Protein AF-A0A3S0JPP7-F1 (afdb_monomer)

Mean predicted aligned error: 9.0 Å

Solvent-accessible surface area (backbone atoms only — not comparable to full-atom values): 9335 Å² total; per-residue (Å²): 134,82,76,64,76,69,75,55,58,67,63,79,73,63,70,76,82,72,70,88,60,85,77,72,44,50,62,38,33,31,36,31,40,84,89,69,50,74,40,71,13,75,40,77,82,28,77,32,72,50,75,57,97,88,41,62,33,36,36,27,20,10,50,48,95,66,57,49,74,48,64,91,76,70,52,45,85,24,59,34,50,72,76,55,56,66,76,56,42,36,69,35,41,68,44,82,41,26,62,97,81,66,73,52,71,82,42,74,40,34,52,69,75,50,53,71,70,57,51,52,52,49,47,50,51,45,61,75,67,64,60,80,50,74,59,50,53,50,50,44,53,53,51,52,46,51,57,49,51,54,55,53,51,67,73,74,107

Sequence (157 aa):
MT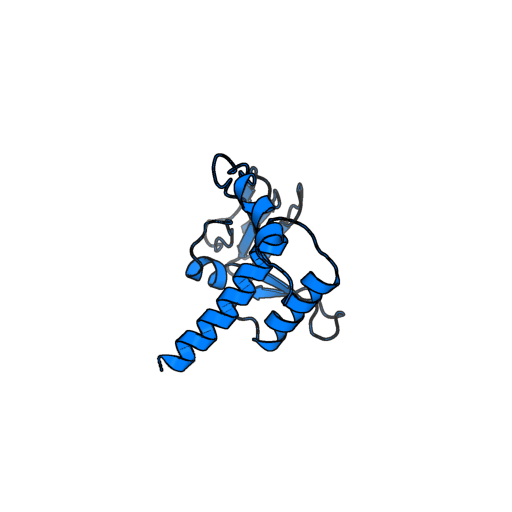DLTNTLRWLGDYKPTLPTEPTNFVVQNAVCCPNGQYLVSSYGWDYQTAVVDGVLYSVDGGLNTHTSRNGDGKEEDLTVMSDDPFEDVRNKLLWGSYGKSGKDTLKYIRLKDMEEEHIANVIQYLNDHCIEGPATKWRIEMMQEELRYRKLKLIGE

Secondary structure (DSSP, 8-state):
---TTTTTGGGSS------SS----EEEEEEE-TTS-EEEE-STT--EEEEETTEEEEEE-TTSS--EEESSS-SEE--EETTS-HHHHHHH-EEEE--TTS-S--EEEEGGGS-HHHHHHHHHHHHHTT--SHHHHHHHHHHHHHHHHHHHHHHH-

Foldseek 3Di:
DDDCPVVCPVVVPDDPPPPPDPPKWWLWFWKQDPVRDIFTEADAQRWTWDQDPNWIWIWHGHGDPDIDIDTPPRIGGLTDILPDDLVSQQARPWDWDCPPVSPRDTDIDRLLRDDLVRLVVLLVVCVVVVVDDPSSVSVNVSSVVSVVVVVVVVVVD

Nearest PDB structures (foldseek):
  7nlj-assembly1_B  TM=3.957E-01  e=3.694E+00  Pyricularia oryzae Y34
  7nmm-assembly2_J  TM=4.448E-01  e=9.227E+00  Pyricularia oryzae B157
  2cku-assembly1_A  TM=2.334E-01  e=1.479E+00  Homo sapiens
  3o4j-assembly2_D  TM=2.261E-01  e=5.207E+00  Aeropyrum pernix
  3o4h-assembly1_B  TM=2.373E-01  e=8.714E+00  Aeropyrum pernix

pLDDT: mean 85.86, std 16.37, range [44.94, 98.31]

Structure (mmCIF, N/CA/C/O backbone):
data_AF-A0A3S0JPP7-F1
#
_entry.id   AF-A0A3S0JPP7-F1
#
loop_
_atom_site.group_PDB
_atom_site.id
_atom_site.type_symbol
_atom_site.label_atom_id
_atom_site.label_alt_id
_atom_site.label_comp_id
_atom_site.label_asym_id
_atom_site.label_entity_id
_atom_site.label_seq_id
_atom_site.pdbx_PDB_ins_code
_atom_site.Cartn_x
_atom_site.Cartn_y
_atom_site.Cartn_z
_atom_site.occupancy
_atom_site.B_iso_or_equiv
_atom_site.auth_seq_id
_atom_site.auth_comp_id
_atom_site.auth_asym_id
_atom_site.auth_atom_id
_atom_site.pdbx_PDB_model_num
ATOM 1 N N . MET A 1 1 ? -24.412 27.316 36.459 1.00 44.94 1 MET A N 1
ATOM 2 C CA . MET A 1 1 ? -24.744 27.087 35.040 1.00 44.94 1 MET A CA 1
ATOM 3 C C . MET A 1 1 ? -23.851 28.030 34.256 1.00 44.94 1 MET A C 1
ATOM 5 O O . MET A 1 1 ? -24.077 29.230 34.303 1.00 44.94 1 MET A O 1
ATOM 9 N N . THR A 1 2 ? -22.723 27.535 33.753 1.00 46.78 2 THR A N 1
ATOM 10 C CA . THR A 1 2 ? -21.711 28.364 33.087 1.00 46.78 2 THR A CA 1
ATOM 11 C C . THR A 1 2 ? -22.254 28.835 31.746 1.00 46.78 2 THR A C 1
ATOM 13 O O . THR A 1 2 ? -22.736 28.040 30.944 1.00 46.78 2 THR A O 1
ATOM 16 N N . ASP A 1 3 ? -22.221 30.148 31.569 1.00 47.41 3 ASP A N 1
ATOM 17 C CA . ASP A 1 3 ? -22.714 30.880 30.414 1.00 47.41 3 ASP A CA 1
ATOM 18 C C . ASP A 1 3 ? -21.925 30.496 29.147 1.00 47.41 3 ASP A C 1
ATOM 20 O O . ASP A 1 3 ? -20.777 30.903 28.957 1.00 47.41 3 ASP A O 1
ATOM 24 N N . LEU A 1 4 ? -22.547 29.677 28.294 1.00 45.56 4 LEU A N 1
ATOM 25 C CA . LEU A 1 4 ? -21.999 29.194 27.018 1.00 45.56 4 LEU A CA 1
ATOM 26 C C . LEU A 1 4 ? -21.877 30.301 25.957 1.00 45.56 4 LEU A C 1
ATOM 28 O O . LEU A 1 4 ? -21.331 30.064 24.878 1.00 45.56 4 LEU A O 1
ATOM 32 N N . THR A 1 5 ? -22.345 31.518 26.246 1.00 50.53 5 THR A N 1
ATOM 33 C CA . THR A 1 5 ? -22.386 32.611 25.267 1.00 50.53 5 THR A CA 1
ATOM 34 C C . THR A 1 5 ? -20.988 33.167 24.950 1.00 50.53 5 THR A C 1
ATOM 36 O O . THR A 1 5 ? -20.769 33.689 23.859 1.00 50.53 5 THR A O 1
ATOM 39 N N . ASN A 1 6 ? -19.997 32.981 25.836 1.00 49.81 6 ASN A N 1
ATOM 40 C CA . ASN A 1 6 ? -18.609 33.399 25.582 1.00 49.81 6 ASN A CA 1
ATOM 41 C C . ASN A 1 6 ? -17.753 32.346 24.859 1.00 49.81 6 ASN A C 1
ATOM 43 O O . ASN A 1 6 ? -16.798 32.707 24.174 1.00 49.81 6 ASN A O 1
ATOM 47 N N . THR A 1 7 ? -18.089 31.057 24.955 1.00 50.44 7 THR A N 1
ATOM 48 C CA . THR A 1 7 ? -17.293 29.973 24.344 1.00 50.44 7 THR A CA 1
ATOM 49 C C . THR A 1 7 ? -17.479 29.899 22.824 1.00 50.44 7 THR A C 1
ATOM 51 O O . THR A 1 7 ? -16.610 29.401 22.117 1.00 50.44 7 THR A O 1
ATOM 54 N N . LEU A 1 8 ? -18.578 30.450 22.299 1.00 49.53 8 LEU A N 1
ATOM 55 C CA . LEU A 1 8 ? -18.915 30.406 20.872 1.00 49.53 8 LEU A CA 1
ATOM 56 C C . LEU A 1 8 ? -18.494 3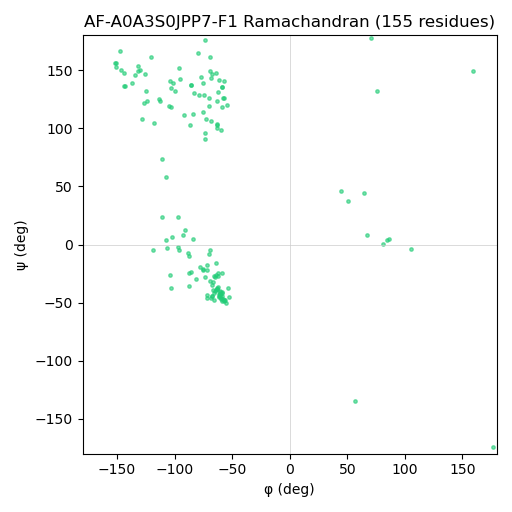1.662 20.094 1.00 49.53 8 LEU A C 1
ATOM 58 O O . LEU A 1 8 ? -18.605 31.688 18.871 1.00 49.53 8 LEU A O 1
ATOM 62 N N . ARG A 1 9 ? -17.958 32.691 20.765 1.00 52.09 9 ARG A N 1
ATOM 63 C CA . ARG A 1 9 ? -17.515 33.930 20.101 1.00 52.09 9 ARG A CA 1
ATOM 64 C C . ARG A 1 9 ? -16.319 33.701 19.164 1.00 52.09 9 ARG A C 1
ATOM 66 O O . ARG A 1 9 ? -16.190 34.398 18.167 1.00 52.09 9 ARG A O 1
ATOM 73 N N . TRP A 1 10 ? -15.502 32.679 19.435 1.00 50.00 10 TRP A N 1
ATOM 74 C CA . TRP A 1 10 ? -14.353 32.290 18.604 1.00 50.00 10 TRP A CA 1
ATOM 75 C C . TRP A 1 10 ? -14.745 31.633 17.264 1.00 50.00 10 TRP A C 1
ATOM 77 O O . TRP A 1 10 ? -13.945 31.618 16.335 1.00 50.00 10 TRP A O 1
ATOM 87 N N . LEU A 1 11 ? -15.986 31.149 17.117 1.00 51.03 11 LEU A N 1
ATOM 88 C CA . LEU A 1 11 ? -16.473 30.585 15.849 1.00 51.03 11 LEU A CA 1
ATOM 89 C C . LEU A 1 11 ? -16.864 31.657 14.819 1.00 51.03 11 LEU A C 1
ATOM 91 O O . LEU A 1 11 ? -16.926 31.350 13.634 1.00 51.03 11 LEU A O 1
ATOM 95 N N . GLY A 1 12 ? -17.117 32.903 15.244 1.00 52.06 12 GLY A N 1
ATOM 96 C CA . GLY A 1 12 ? -17.532 33.990 14.346 1.00 52.06 12 GLY A CA 1
ATOM 97 C C . GLY A 1 12 ? -16.410 34.534 13.456 1.00 52.06 12 GLY A C 1
ATOM 98 O O . GLY A 1 12 ? -16.678 34.982 12.343 1.00 52.06 12 GLY A O 1
ATOM 99 N N . ASP A 1 13 ? -15.162 34.437 13.921 1.00 53.47 13 ASP A N 1
ATOM 100 C CA . ASP A 1 13 ? -13.977 34.961 13.227 1.00 53.47 13 ASP A CA 1
ATOM 101 C C . ASP A 1 13 ? -13.104 33.855 12.609 1.00 53.47 13 ASP A C 1
ATOM 103 O O . ASP A 1 13 ? -12.123 34.143 11.917 1.00 53.47 13 ASP A O 1
ATOM 107 N N . TYR A 1 14 ? -13.460 32.580 12.812 1.00 51.00 14 TYR A N 1
ATOM 108 C CA . TYR A 1 14 ? -12.788 31.463 12.158 1.00 51.00 14 TYR A CA 1
ATOM 109 C C . TYR A 1 14 ? -13.194 31.411 10.683 1.00 51.00 14 TYR A C 1
ATOM 111 O O . TYR A 1 14 ? -14.167 30.771 10.288 1.00 51.00 14 TYR A O 1
ATOM 119 N N . LYS A 1 15 ? -12.418 32.097 9.847 1.00 54.31 15 LYS A N 1
ATOM 120 C CA . LYS A 1 15 ? -12.350 31.801 8.420 1.00 54.31 15 LYS A CA 1
ATOM 121 C C . LYS A 1 15 ? -11.298 30.712 8.245 1.00 54.31 15 LYS A C 1
ATOM 123 O O . LYS A 1 15 ? -10.112 31.047 8.302 1.00 54.31 15 LYS A O 1
ATOM 128 N N . PRO A 1 16 ? -11.670 29.433 8.045 1.00 52.84 16 PRO A N 1
ATOM 129 C CA . PRO A 1 16 ? -10.685 28.479 7.575 1.00 52.84 16 PRO A CA 1
ATOM 130 C C . PRO A 1 16 ? -10.135 29.048 6.268 1.00 52.84 16 PRO A C 1
ATOM 132 O O . PRO A 1 16 ? -10.899 29.409 5.370 1.00 52.84 16 PRO A O 1
ATOM 135 N N . THR A 1 17 ? -8.817 29.190 6.163 1.00 51.16 17 THR A N 1
ATOM 136 C CA . THR A 1 17 ? -8.189 29.318 4.852 1.00 51.16 17 THR A CA 1
ATOM 137 C C . THR A 1 17 ? -8.544 28.044 4.104 1.00 51.16 17 THR A C 1
ATOM 139 O O . THR A 1 17 ? -7.960 26.996 4.372 1.00 51.16 17 THR A O 1
ATOM 142 N N . LE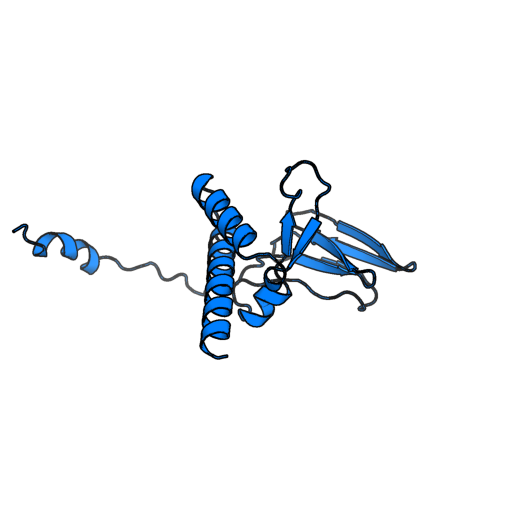U A 1 18 ? -9.567 28.115 3.249 1.00 46.00 18 LEU A N 1
ATOM 143 C CA . LEU A 1 18 ? -9.903 27.035 2.336 1.00 46.00 18 LEU A CA 1
ATOM 144 C C . LEU A 1 18 ? -8.651 26.818 1.479 1.00 46.00 18 LEU A C 1
ATOM 146 O O . LEU A 1 18 ? -8.227 27.773 0.819 1.00 46.00 18 LEU A O 1
ATOM 150 N N . PRO A 1 19 ? -8.022 25.631 1.512 1.00 48.91 19 PRO A N 1
ATOM 151 C CA . PRO A 1 19 ? -7.026 25.290 0.514 1.00 48.91 19 PRO A CA 1
ATOM 152 C C . PRO A 1 19 ? -7.692 25.477 -0.848 1.00 48.91 19 PRO A C 1
ATOM 154 O O . PRO A 1 19 ? -8.754 24.912 -1.115 1.00 48.91 19 PRO A O 1
ATOM 157 N N . THR A 1 20 ? -7.133 26.364 -1.663 1.00 54.53 20 THR A N 1
ATOM 158 C CA . THR A 1 20 ? -7.552 26.530 -3.050 1.00 54.53 20 THR A CA 1
ATOM 159 C C . THR A 1 20 ? -7.125 25.258 -3.776 1.00 54.53 20 THR A C 1
ATOM 161 O O . THR A 1 20 ? -5.930 25.057 -3.981 1.00 54.53 20 THR A O 1
ATOM 164 N N . GLU A 1 21 ? -8.115 24.420 -4.086 1.00 50.31 21 GLU A N 1
ATOM 165 C CA . GLU A 1 21 ? -8.045 23.022 -4.537 1.00 50.31 21 GLU A CA 1
ATOM 166 C C . GLU A 1 21 ? -7.723 21.996 -3.427 1.00 50.31 21 GLU A C 1
ATOM 168 O O . GLU A 1 21 ? -6.752 22.169 -2.682 1.00 50.31 21 GLU A O 1
ATOM 173 N N . PRO A 1 22 ? -8.474 20.875 -3.309 1.00 51.44 22 PRO A N 1
ATOM 174 C CA . PRO A 1 22 ? -7.898 19.684 -2.708 1.00 51.44 22 PRO A CA 1
ATOM 175 C C . PRO A 1 22 ? -6.758 19.266 -3.635 1.00 51.44 22 PRO A C 1
ATOM 177 O O . PRO A 1 22 ? -6.989 18.744 -4.721 1.00 51.44 22 PRO A O 1
ATOM 180 N N . THR A 1 23 ? -5.515 19.550 -3.253 1.00 64.88 23 THR A N 1
ATOM 181 C CA . THR A 1 23 ? -4.363 18.993 -3.959 1.00 64.88 23 THR A CA 1
ATOM 182 C C . THR A 1 23 ? -4.444 17.488 -3.770 1.00 64.88 23 THR A C 1
ATOM 184 O O . THR A 1 23 ? -4.131 16.997 -2.683 1.00 64.88 23 THR A O 1
ATOM 187 N N . ASN A 1 24 ? -4.932 16.763 -4.773 1.00 83.12 24 ASN A N 1
ATOM 188 C CA . ASN A 1 24 ? -4.850 15.319 -4.750 1.00 83.12 24 ASN A CA 1
ATOM 189 C C . ASN A 1 24 ? -3.372 14.932 -4.649 1.00 83.12 24 ASN A C 1
ATOM 191 O O . ASN A 1 24 ? -2.494 15.534 -5.271 1.00 83.12 24 ASN A O 1
ATOM 195 N N . PHE A 1 25 ? -3.072 13.981 -3.780 1.00 87.31 25 PHE A N 1
ATOM 196 C CA . PHE A 1 25 ? -1.706 13.537 -3.555 1.00 87.31 25 PHE A CA 1
ATOM 197 C C . PHE A 1 25 ? -1.643 12.021 -3.625 1.00 87.31 25 PHE A C 1
ATOM 199 O O . PHE A 1 25 ? -2.606 11.321 -3.309 1.00 87.31 25 PHE A O 1
ATOM 206 N N . VAL A 1 26 ? -0.487 11.516 -4.048 1.00 90.88 26 VAL A N 1
ATOM 207 C CA . VAL A 1 26 ? -0.222 10.081 -4.066 1.00 90.88 26 VAL A CA 1
ATOM 208 C C . VAL A 1 26 ? -0.090 9.620 -2.618 1.00 90.88 26 VAL A C 1
ATOM 210 O O . VAL A 1 26 ? 0.782 10.076 -1.879 1.00 90.88 26 VAL A O 1
ATOM 213 N N . VAL A 1 27 ? -0.963 8.716 -2.191 1.00 92.88 27 VAL A N 1
ATOM 214 C CA . VAL A 1 27 ? -0.889 8.084 -0.870 1.00 92.88 27 VAL A CA 1
ATOM 215 C C . VAL A 1 27 ? -0.006 6.845 -0.937 1.00 92.88 27 VAL A C 1
ATOM 217 O O . VAL A 1 27 ? 0.724 6.567 0.012 1.00 92.88 27 VAL A O 1
ATOM 220 N N . GLN A 1 28 ? -0.046 6.113 -2.050 1.00 94.81 28 GLN A N 1
ATOM 221 C CA . GLN A 1 28 ? 0.728 4.896 -2.284 1.00 94.81 28 GLN A CA 1
ATOM 222 C C . GLN A 1 28 ? 1.177 4.820 -3.741 1.00 94.81 28 GLN A C 1
ATOM 224 O O . GLN A 1 28 ? 0.367 5.019 -4.642 1.00 94.81 28 GLN A O 1
ATOM 229 N N . ASN A 1 29 ? 2.435 4.439 -3.962 1.00 96.12 29 ASN A N 1
ATOM 230 C CA . ASN A 1 29 ? 2.951 4.064 -5.271 1.00 96.12 29 ASN A CA 1
ATOM 231 C C . ASN A 1 29 ? 3.406 2.601 -5.239 1.00 96.12 29 ASN A C 1
ATOM 233 O O . ASN A 1 29 ? 4.442 2.271 -4.658 1.00 96.12 29 ASN A O 1
ATOM 237 N N . ALA A 1 30 ? 2.604 1.714 -5.827 1.00 97.25 30 ALA A N 1
ATOM 238 C CA . ALA A 1 30 ? 2.872 0.285 -5.808 1.00 97.25 30 ALA A CA 1
ATOM 239 C C . ALA A 1 30 ? 2.318 -0.441 -7.037 1.00 97.25 30 ALA A C 1
ATOM 241 O O . ALA A 1 30 ? 1.343 0.002 -7.642 1.00 97.25 30 ALA A O 1
ATOM 242 N N . VAL A 1 31 ? 2.905 -1.594 -7.351 1.00 97.38 31 VAL A N 1
ATOM 243 C CA . VAL A 1 31 ? 2.395 -2.540 -8.354 1.00 97.38 31 VAL A CA 1
ATOM 244 C C . VAL A 1 31 ? 2.382 -3.963 -7.804 1.00 97.38 31 VAL A C 1
ATOM 246 O O . VAL A 1 31 ? 3.176 -4.297 -6.920 1.00 97.38 31 VAL A O 1
ATOM 249 N N . CYS A 1 32 ? 1.498 -4.807 -8.335 1.00 97.62 32 CYS A N 1
ATOM 250 C CA . CYS A 1 32 ? 1.543 -6.257 -8.141 1.00 97.62 32 CYS A CA 1
ATOM 251 C C . CYS A 1 32 ? 2.047 -6.925 -9.420 1.00 97.62 32 CYS A C 1
ATOM 253 O O . CYS A 1 32 ? 1.415 -6.811 -10.468 1.00 97.62 32 CYS A O 1
ATOM 255 N N . CYS A 1 33 ? 3.167 -7.636 -9.349 1.00 97.31 33 CYS A N 1
ATOM 256 C CA . CYS A 1 33 ? 3.669 -8.430 -10.463 1.00 97.31 33 CYS A CA 1
ATOM 257 C C . CYS A 1 33 ? 2.763 -9.652 -10.729 1.00 97.31 33 CYS A C 1
ATOM 259 O O . CYS A 1 33 ? 2.063 -10.106 -9.820 1.00 97.31 33 CYS A O 1
ATOM 261 N N . PRO A 1 34 ? 2.831 -10.282 -11.920 1.00 97.12 34 PRO A N 1
ATOM 262 C CA . PRO A 1 34 ? 1.978 -11.431 -12.265 1.00 97.12 34 PRO A CA 1
ATOM 263 C C . PRO A 1 34 ? 2.094 -12.647 -11.333 1.00 97.12 34 PRO A C 1
ATOM 265 O O . PRO A 1 34 ? 1.161 -13.438 -11.224 1.00 97.12 34 PRO A O 1
ATOM 268 N N . ASN A 1 35 ? 3.225 -12.801 -10.638 1.00 96.56 35 ASN A N 1
ATOM 269 C CA . ASN A 1 35 ? 3.440 -13.854 -9.641 1.00 96.56 35 ASN A CA 1
ATOM 270 C C . ASN A 1 35 ? 2.903 -13.501 -8.237 1.00 96.56 35 ASN A C 1
ATOM 272 O O . ASN A 1 35 ? 3.134 -14.255 -7.292 1.00 96.56 35 ASN A O 1
ATOM 276 N N . GLY A 1 36 ? 2.230 -12.357 -8.078 1.00 96.25 36 GLY A N 1
ATOM 277 C CA . GLY A 1 36 ? 1.699 -11.865 -6.805 1.00 96.25 36 GLY A CA 1
ATOM 278 C C . GLY A 1 36 ? 2.697 -11.082 -5.944 1.00 96.25 36 GLY A C 1
ATOM 279 O O . GLY A 1 36 ? 2.366 -10.712 -4.819 1.00 96.25 36 GLY A O 1
ATOM 280 N N . GLN A 1 37 ? 3.923 -10.840 -6.421 1.00 96.00 37 GLN A N 1
ATOM 281 C CA . GLN A 1 37 ? 4.901 -10.036 -5.690 1.00 96.00 37 GLN A CA 1
ATOM 282 C C . GLN A 1 37 ? 4.543 -8.547 -5.757 1.00 96.00 37 GLN A C 1
ATOM 284 O O . GLN A 1 37 ? 4.398 -7.989 -6.841 1.00 96.00 37 GLN A O 1
ATOM 289 N N . TYR A 1 38 ? 4.484 -7.882 -4.604 1.00 97.69 38 TYR A N 1
ATOM 290 C CA . TYR A 1 38 ? 4.308 -6.433 -4.542 1.00 97.69 38 TYR A CA 1
ATOM 291 C C . TYR A 1 38 ? 5.645 -5.697 -4.642 1.00 97.69 38 TYR A C 1
ATOM 293 O O . TYR A 1 38 ? 6.614 -6.065 -3.973 1.00 97.69 38 TYR A O 1
ATOM 301 N N . LEU A 1 39 ? 5.668 -4.618 -5.419 1.00 97.31 39 LEU A N 1
ATOM 302 C CA . LEU A 1 39 ? 6.718 -3.604 -5.384 1.00 97.31 39 LEU A CA 1
ATOM 303 C C . LEU A 1 39 ? 6.105 -2.310 -4.849 1.00 97.31 39 LEU A C 1
ATOM 305 O O . LEU A 1 39 ? 5.117 -1.836 -5.406 1.00 97.31 39 LEU A O 1
ATOM 309 N N . VAL A 1 40 ? 6.660 -1.755 -3.770 1.00 96.88 40 VAL A N 1
ATOM 310 C CA . VAL A 1 40 ? 6.098 -0.590 -3.065 1.00 96.88 40 VAL A CA 1
ATOM 311 C C . VAL A 1 40 ? 7.175 0.472 -2.894 1.00 96.88 40 VAL A C 1
ATOM 313 O O . VAL A 1 40 ? 8.075 0.306 -2.078 1.00 96.88 40 VAL A O 1
ATOM 316 N N . SER A 1 41 ? 7.068 1.568 -3.643 1.00 95.50 41 SER A N 1
ATOM 317 C CA . SER A 1 41 ? 7.972 2.716 -3.538 1.00 95.50 41 SER A CA 1
ATOM 318 C C . SER A 1 41 ? 7.375 3.721 -2.551 1.00 95.50 41 SER A C 1
ATOM 320 O O . SER A 1 41 ? 6.319 4.305 -2.802 1.00 95.50 41 SER A O 1
ATOM 322 N N . SER A 1 42 ? 8.009 3.888 -1.390 1.00 91.12 42 SER A N 1
ATOM 323 C CA . SER A 1 42 ? 7.488 4.700 -0.277 1.00 91.12 42 SER A CA 1
ATOM 324 C C . SER A 1 42 ? 8.181 6.054 -0.141 1.00 91.12 42 SER A C 1
ATOM 326 O O . SER A 1 42 ? 7.577 7.004 0.359 1.00 91.12 42 SER A O 1
ATOM 328 N N . TYR A 1 43 ? 9.431 6.164 -0.594 1.00 86.94 43 TYR A N 1
ATOM 329 C CA . TYR A 1 43 ? 10.251 7.368 -0.448 1.00 86.94 43 TYR A CA 1
ATOM 330 C C . TYR A 1 43 ? 10.684 7.931 -1.803 1.00 86.94 43 TYR A C 1
ATOM 332 O O . TYR A 1 43 ? 10.644 7.251 -2.823 1.00 86.94 43 TYR A O 1
ATOM 340 N N . GLY A 1 44 ? 11.093 9.201 -1.834 1.00 84.69 44 GLY A N 1
ATOM 341 C CA . GLY A 1 44 ? 11.716 9.749 -3.037 1.00 84.69 44 GLY A CA 1
ATOM 342 C C . GLY A 1 44 ? 13.017 9.000 -3.333 1.00 84.69 44 GLY A C 1
ATOM 343 O O . GLY A 1 44 ? 13.840 8.873 -2.429 1.00 84.69 44 GLY A O 1
ATOM 344 N N . TRP A 1 45 ? 13.205 8.567 -4.585 1.00 84.50 45 TRP A N 1
ATOM 345 C CA . TRP A 1 45 ? 14.353 7.755 -5.025 1.00 84.50 45 TRP A CA 1
ATOM 346 C C . TRP A 1 45 ? 14.398 6.362 -4.377 1.00 84.50 45 TRP A C 1
ATOM 348 O O . TRP A 1 45 ? 15.441 5.900 -3.915 1.00 84.50 45 TRP A O 1
ATOM 358 N N . ASP A 1 46 ? 13.244 5.705 -4.330 1.00 91.56 46 ASP A N 1
ATOM 359 C CA . ASP A 1 46 ? 13.041 4.373 -3.768 1.00 91.56 46 ASP A CA 1
ATOM 360 C C . ASP A 1 46 ? 12.732 3.389 -4.902 1.00 91.56 46 ASP A C 1
ATOM 362 O O . ASP A 1 46 ? 11.579 3.000 -5.121 1.00 91.56 46 ASP A O 1
ATOM 366 N N . TYR A 1 47 ? 13.776 3.053 -5.666 1.00 94.25 47 TYR A N 1
ATOM 367 C CA . TYR A 1 47 ? 13.697 2.159 -6.818 1.00 94.25 47 TYR A CA 1
ATOM 368 C C . TYR A 1 47 ? 13.508 0.710 -6.365 1.00 94.25 47 TYR A C 1
ATOM 370 O O . TYR A 1 47 ? 14.435 0.058 -5.877 1.00 94.25 47 TYR A O 1
ATOM 378 N N . GLN A 1 48 ? 12.303 0.193 -6.575 1.00 96.75 48 GLN A N 1
ATOM 379 C CA . GLN A 1 48 ? 11.929 -1.187 -6.299 1.00 96.75 48 GLN A CA 1
ATOM 380 C C . GLN A 1 48 ? 11.855 -1.973 -7.602 1.00 96.75 48 GLN A C 1
ATOM 382 O O . GLN A 1 48 ? 11.375 -1.469 -8.618 1.00 96.75 48 GLN A O 1
ATOM 387 N N . THR A 1 49 ? 12.310 -3.227 -7.592 1.00 97.31 49 THR A N 1
ATOM 388 C CA . THR A 1 49 ? 12.345 -4.046 -8.806 1.00 97.31 49 THR A CA 1
ATOM 389 C C . THR A 1 49 ? 12.196 -5.539 -8.537 1.00 97.31 49 THR A C 1
ATOM 391 O O . THR A 1 49 ? 12.572 -6.037 -7.476 1.00 97.31 49 THR A O 1
ATOM 394 N N . ALA A 1 50 ? 11.662 -6.259 -9.523 1.00 96.75 50 ALA A N 1
ATOM 395 C CA . ALA A 1 50 ? 11.630 -7.714 -9.567 1.00 96.75 50 ALA A CA 1
ATOM 396 C C . ALA A 1 50 ? 11.747 -8.211 -11.010 1.00 96.75 50 ALA A C 1
ATOM 398 O O . ALA A 1 50 ? 11.272 -7.562 -11.939 1.00 96.75 50 ALA A O 1
ATOM 399 N N . VAL A 1 51 ? 12.334 -9.395 -11.190 1.00 97.44 51 VAL A N 1
ATOM 400 C CA . VAL A 1 51 ? 12.284 -10.118 -12.466 1.00 97.44 51 VAL A CA 1
ATOM 401 C C . VAL A 1 51 ? 11.274 -11.247 -12.334 1.00 97.44 51 VAL A C 1
ATOM 403 O O . VAL A 1 51 ? 11.454 -12.138 -11.505 1.00 97.44 51 VAL A O 1
ATOM 406 N N . VAL A 1 52 ? 10.224 -11.212 -13.151 1.00 97.19 52 VAL A N 1
ATOM 407 C CA . VAL A 1 52 ? 9.172 -12.236 -13.183 1.00 97.19 52 VAL A CA 1
ATOM 408 C C . VAL A 1 52 ? 9.040 -12.728 -14.615 1.00 97.19 52 VAL A C 1
ATOM 410 O O . VAL A 1 52 ? 8.857 -11.931 -15.530 1.00 97.19 52 VAL A O 1
ATOM 413 N N . ASP A 1 53 ? 9.222 -14.035 -14.814 1.00 95.44 53 ASP A N 1
ATOM 414 C CA . ASP A 1 53 ? 9.186 -14.693 -16.128 1.00 95.44 53 ASP A CA 1
ATOM 415 C C . ASP A 1 53 ? 10.084 -14.027 -17.191 1.00 95.44 53 ASP A C 1
ATOM 417 O O . ASP A 1 53 ? 9.746 -13.940 -18.369 1.00 95.44 53 ASP A O 1
ATOM 421 N N . GLY A 1 54 ? 11.256 -13.542 -16.766 1.00 95.81 54 GLY A N 1
ATOM 422 C CA . GLY A 1 54 ? 12.238 -12.887 -17.638 1.00 95.81 54 GLY A CA 1
ATOM 423 C C . GLY A 1 54 ? 11.953 -11.413 -17.947 1.00 95.81 54 GLY A C 1
ATOM 424 O O . GLY A 1 54 ? 12.749 -10.787 -18.644 1.00 95.81 54 GLY A O 1
ATOM 425 N N . VAL A 1 55 ? 10.873 -10.840 -17.411 1.00 97.00 55 VAL A N 1
ATOM 426 C CA . VAL A 1 55 ? 10.530 -9.417 -17.543 1.00 97.00 55 VAL A CA 1
ATOM 427 C C . VAL A 1 55 ? 10.950 -8.664 -16.282 1.00 97.00 55 VAL A C 1
ATOM 429 O O . VAL A 1 55 ? 10.669 -9.102 -15.167 1.00 97.00 55 VAL A O 1
ATOM 432 N N . LEU A 1 56 ? 11.631 -7.529 -16.459 1.00 97.50 56 LEU A N 1
ATOM 433 C CA . LEU A 1 56 ? 12.001 -6.621 -15.374 1.00 97.50 56 LEU A CA 1
ATOM 434 C C . LEU A 1 56 ? 10.836 -5.674 -15.066 1.00 97.50 56 LEU A C 1
ATOM 436 O O . LEU A 1 56 ? 10.541 -4.780 -15.858 1.00 97.50 56 LEU A O 1
ATOM 440 N N . TYR A 1 57 ? 10.240 -5.830 -13.892 1.00 97.69 57 TYR A N 1
ATOM 441 C CA . TYR A 1 57 ? 9.268 -4.894 -13.341 1.00 97.69 57 TYR A CA 1
ATOM 442 C C . TYR A 1 57 ? 9.970 -3.917 -12.407 1.00 97.69 57 TYR A C 1
ATOM 444 O O . TYR A 1 57 ? 10.881 -4.302 -11.661 1.00 97.69 57 TYR A O 1
ATOM 452 N N . SER A 1 58 ? 9.551 -2.657 -12.427 1.00 96.75 58 SER A N 1
ATOM 453 C CA . SER A 1 58 ? 10.048 -1.668 -11.476 1.00 96.75 58 SER A CA 1
ATOM 454 C C . SER A 1 58 ? 9.054 -0.559 -11.171 1.00 96.75 58 SER A C 1
ATOM 456 O O . SER A 1 58 ? 8.155 -0.264 -11.959 1.00 96.75 58 SER A O 1
ATOM 458 N N . VAL A 1 59 ? 9.236 0.047 -9.999 1.00 96.12 59 VAL A N 1
ATOM 459 C CA . VAL A 1 59 ? 8.503 1.223 -9.533 1.00 96.12 59 VAL A CA 1
ATOM 460 C C . VAL A 1 59 ? 9.443 2.123 -8.735 1.00 96.12 59 VAL A C 1
ATOM 462 O O . VAL A 1 59 ? 10.224 1.641 -7.918 1.00 96.12 59 VAL A O 1
ATOM 465 N N . ASP A 1 60 ? 9.376 3.428 -8.980 1.00 94.75 60 ASP A N 1
ATOM 466 C CA . ASP A 1 60 ? 10.187 4.443 -8.296 1.00 94.75 60 ASP A CA 1
ATOM 467 C C . ASP A 1 60 ? 9.412 5.764 -8.168 1.00 94.75 60 ASP A C 1
ATOM 469 O O . ASP A 1 60 ? 8.389 5.972 -8.831 1.00 94.75 60 ASP A O 1
ATOM 473 N N . GLY A 1 61 ? 9.915 6.665 -7.328 1.00 89.50 61 GLY A N 1
ATOM 474 C CA . GLY A 1 61 ? 9.431 8.031 -7.138 1.00 89.50 61 GLY A CA 1
ATOM 475 C C . GLY A 1 61 ? 8.655 8.253 -5.841 1.00 89.50 61 GLY A C 1
ATOM 476 O O . GLY A 1 61 ? 8.299 9.395 -5.547 1.00 89.50 61 GLY A O 1
ATOM 477 N N . GLY A 1 62 ? 8.414 7.207 -5.045 1.00 90.06 62 GLY A N 1
ATOM 478 C CA . GLY A 1 62 ? 7.695 7.320 -3.778 1.00 90.06 62 GLY A CA 1
ATOM 479 C C . GLY A 1 62 ? 6.314 7.944 -3.952 1.00 90.06 62 GLY A C 1
ATOM 480 O O . GLY A 1 62 ? 5.585 7.612 -4.883 1.00 90.06 62 GLY A O 1
ATOM 481 N N . LEU A 1 63 ? 5.985 8.889 -3.069 1.00 89.44 63 LEU A N 1
ATOM 482 C CA . LEU A 1 63 ? 4.725 9.645 -3.079 1.00 89.44 63 LEU A CA 1
ATOM 483 C C . LEU A 1 63 ? 4.800 10.958 -3.881 1.00 89.44 63 LEU A C 1
ATOM 485 O O . LEU A 1 63 ? 3.924 11.815 -3.761 1.00 89.44 63 LEU A O 1
ATOM 489 N N . ASN A 1 64 ? 5.860 11.150 -4.667 1.00 80.25 64 ASN A N 1
ATOM 490 C CA . ASN A 1 64 ? 6.040 12.365 -5.457 1.00 80.25 64 ASN A CA 1
ATOM 491 C C . ASN A 1 64 ? 5.191 12.317 -6.736 1.00 80.25 64 ASN A C 1
ATOM 493 O O . ASN A 1 64 ? 4.776 11.259 -7.191 1.00 80.25 64 ASN A O 1
ATOM 497 N N . THR A 1 65 ? 5.004 13.464 -7.387 1.00 68.06 65 THR A N 1
ATOM 498 C CA . THR A 1 65 ? 4.323 13.562 -8.694 1.00 68.06 65 THR A CA 1
ATOM 499 C C . THR A 1 65 ? 5.127 12.969 -9.861 1.00 68.06 65 THR A C 1
ATOM 501 O O . THR A 1 65 ? 4.617 12.870 -10.974 1.00 68.06 65 THR A O 1
ATOM 504 N N . HIS A 1 66 ? 6.385 12.581 -9.631 1.00 65.56 66 HIS A N 1
ATOM 505 C CA . HIS A 1 66 ? 7.292 11.999 -10.623 1.00 65.56 66 HIS A CA 1
ATOM 506 C C . HIS A 1 66 ? 7.496 10.502 -10.370 1.00 65.56 66 HIS A C 1
ATOM 508 O O . HIS A 1 66 ? 8.618 10.050 -10.139 1.00 65.56 66 HIS A O 1
ATOM 514 N N . THR A 1 67 ? 6.406 9.735 -10.368 1.00 78.31 67 THR A N 1
ATOM 515 C CA . THR A 1 67 ? 6.484 8.273 -10.299 1.00 78.31 67 THR A CA 1
ATOM 516 C C . THR A 1 67 ? 6.867 7.698 -11.663 1.00 78.31 67 THR A C 1
ATOM 518 O O . THR A 1 67 ? 6.482 8.220 -12.711 1.00 78.31 67 THR A O 1
ATOM 521 N N . SER A 1 68 ? 7.662 6.629 -11.666 1.00 79.62 68 SER A N 1
ATOM 522 C CA . SER A 1 68 ? 8.034 5.912 -12.890 1.00 79.62 68 SER A CA 1
ATOM 523 C C . SER A 1 68 ? 7.848 4.413 -12.714 1.00 79.62 68 SER A C 1
ATOM 525 O O . SER A 1 68 ? 7.937 3.895 -11.596 1.00 79.62 68 SER A O 1
ATOM 527 N N . ARG A 1 69 ? 7.533 3.730 -13.820 1.00 89.06 69 ARG A N 1
ATOM 528 C CA . ARG A 1 69 ? 7.253 2.294 -13.857 1.00 89.06 69 ARG A CA 1
ATOM 529 C C . ARG A 1 69 ? 7.781 1.658 -15.126 1.00 89.06 69 ARG A C 1
ATOM 531 O O . ARG A 1 69 ? 7.775 2.288 -16.182 1.00 89.06 69 ARG A O 1
ATOM 538 N N . ASN A 1 70 ? 8.193 0.404 -15.007 1.00 91.44 70 ASN A N 1
ATOM 539 C CA . ASN A 1 70 ? 8.552 -0.452 -16.129 1.00 91.44 70 ASN A CA 1
ATOM 540 C C . ASN A 1 70 ? 7.919 -1.834 -15.941 1.00 91.44 70 ASN A C 1
ATOM 542 O O . ASN A 1 70 ? 7.827 -2.320 -14.813 1.00 91.44 70 ASN A O 1
ATOM 546 N N . GLY A 1 71 ? 7.530 -2.467 -17.042 1.00 92.38 71 GLY A N 1
ATOM 547 C CA . GLY A 1 71 ? 6.865 -3.766 -17.064 1.00 92.38 71 GLY A CA 1
ATOM 548 C C . GLY A 1 71 ? 6.484 -4.157 -18.490 1.00 92.38 71 GLY A C 1
ATOM 549 O O . GLY A 1 71 ? 6.843 -3.466 -19.447 1.00 92.38 71 GLY A O 1
ATOM 550 N N . ASP A 1 72 ? 5.764 -5.267 -18.638 1.00 95.25 72 ASP A N 1
ATOM 551 C CA . ASP A 1 72 ? 5.150 -5.672 -19.911 1.00 95.25 72 ASP A CA 1
ATOM 552 C C . ASP A 1 72 ? 3.634 -5.388 -19.959 1.00 95.25 72 ASP A C 1
ATOM 554 O O . ASP A 1 72 ? 2.968 -5.772 -20.923 1.00 95.25 72 ASP A O 1
ATOM 558 N N . GLY A 1 73 ? 3.097 -4.704 -18.939 1.00 94.50 73 GLY A N 1
ATOM 559 C CA . GLY A 1 73 ? 1.689 -4.338 -18.813 1.00 94.50 73 GLY A CA 1
ATOM 560 C C . GLY A 1 73 ? 0.815 -5.412 -18.163 1.00 94.50 73 GLY A C 1
ATOM 561 O O . GLY A 1 73 ? -0.404 -5.247 -18.119 1.00 94.50 73 GLY A O 1
ATOM 562 N N . LYS A 1 74 ? 1.395 -6.521 -17.685 1.00 96.06 74 LYS A N 1
ATOM 563 C CA . LYS A 1 74 ? 0.670 -7.553 -16.922 1.00 96.06 74 LYS A CA 1
ATOM 564 C C . LYS A 1 74 ? 0.627 -7.278 -15.421 1.00 96.06 74 LYS A C 1
ATOM 566 O O . LYS A 1 74 ? -0.064 -7.995 -14.699 1.00 96.06 74 LYS A O 1
ATOM 571 N N . GLU A 1 75 ? 1.388 -6.303 -14.942 1.00 95.94 75 GLU A N 1
ATOM 572 C CA . GLU A 1 75 ? 1.337 -5.859 -13.559 1.00 95.94 75 GLU A CA 1
ATOM 573 C C . GLU A 1 75 ? 0.010 -5.159 -13.228 1.00 95.94 75 GLU A C 1
ATOM 575 O O . GLU A 1 75 ? -0.558 -4.427 -14.037 1.00 95.94 75 GLU A O 1
ATOM 580 N N . GLU A 1 76 ? -0.488 -5.368 -12.011 1.00 97.31 76 GLU A N 1
ATOM 581 C CA . GLU A 1 76 ? -1.641 -4.638 -11.488 1.00 97.31 76 GLU A CA 1
ATOM 582 C C . GLU A 1 76 ? -1.187 -3.289 -10.920 1.00 97.31 76 GLU A C 1
ATOM 584 O O . GLU A 1 76 ? -0.272 -3.230 -10.091 1.00 97.31 76 GLU A O 1
ATOM 589 N N . ASP A 1 77 ? -1.858 -2.209 -11.322 1.00 96.12 77 ASP A N 1
ATOM 590 C CA . ASP A 1 77 ? -1.646 -0.878 -10.758 1.00 96.12 77 ASP A CA 1
ATOM 591 C C . ASP A 1 77 ? -2.294 -0.757 -9.369 1.00 96.12 77 ASP A C 1
ATOM 593 O O . ASP A 1 77 ? -3.520 -0.768 -9.229 1.00 96.12 77 ASP A O 1
ATOM 597 N N . LEU A 1 78 ? -1.458 -0.585 -8.342 1.00 97.25 78 LEU A N 1
ATOM 598 C CA . LEU A 1 78 ? -1.870 -0.359 -6.956 1.00 97.25 78 LEU A CA 1
ATOM 599 C C . LEU A 1 78 ? -1.545 1.061 -6.476 1.00 97.25 78 LEU A C 1
ATOM 601 O O . LEU A 1 78 ? -1.386 1.292 -5.275 1.00 97.25 78 LEU A O 1
ATOM 605 N N . THR A 1 79 ? -1.415 2.023 -7.389 1.00 95.56 79 THR A N 1
ATOM 606 C CA . THR A 1 79 ? -1.381 3.445 -7.029 1.00 95.56 79 THR A CA 1
ATOM 607 C C . THR A 1 79 ? -2.666 3.807 -6.307 1.00 95.56 79 THR A C 1
ATOM 609 O O . THR A 1 79 ? -3.750 3.414 -6.740 1.00 95.56 79 THR A O 1
ATOM 612 N N . VAL A 1 80 ? -2.528 4.561 -5.219 1.00 95.69 80 VAL A N 1
ATOM 613 C CA . VAL A 1 80 ? -3.666 5.133 -4.501 1.00 95.69 80 VAL A CA 1
ATOM 614 C C . VAL A 1 80 ? -3.492 6.637 -4.424 1.00 95.69 80 VAL A C 1
ATOM 616 O O . VAL A 1 80 ? -2.483 7.119 -3.897 1.00 95.69 80 VAL A O 1
ATOM 619 N N . MET A 1 81 ? -4.487 7.355 -4.926 1.00 94.19 81 MET A N 1
ATOM 620 C CA . MET A 1 81 ? -4.625 8.800 -4.812 1.00 94.19 81 MET A CA 1
ATOM 621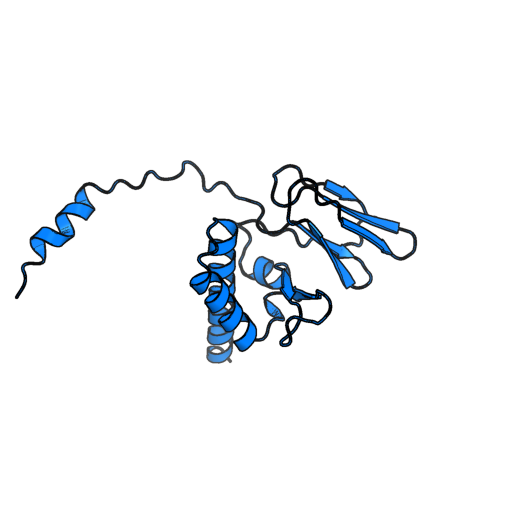 C C . MET A 1 81 ? -5.546 9.149 -3.640 1.00 94.19 81 MET A C 1
ATOM 623 O O . MET A 1 81 ? -6.427 8.379 -3.265 1.00 94.19 81 MET A O 1
ATOM 627 N N . SER A 1 82 ? -5.352 10.323 -3.041 1.00 93.06 82 SER A N 1
ATOM 628 C CA . SER A 1 82 ? -6.154 10.774 -1.894 1.00 93.06 82 SER A CA 1
ATOM 629 C C . SER A 1 82 ? -7.644 10.994 -2.208 1.00 93.06 82 SER A C 1
ATOM 631 O O . SER A 1 82 ? -8.446 11.143 -1.288 1.00 93.06 82 SER A O 1
ATOM 633 N N . ASP A 1 83 ? -8.004 11.074 -3.486 1.00 92.88 83 ASP A N 1
ATOM 634 C CA . ASP A 1 83 ? -9.356 11.264 -4.018 1.00 92.88 83 ASP A CA 1
ATOM 635 C C . ASP A 1 83 ? -9.941 9.995 -4.664 1.00 92.88 83 ASP A C 1
ATOM 637 O O . ASP A 1 83 ? -11.060 10.041 -5.182 1.00 92.88 83 ASP A O 1
ATOM 641 N N . ASP A 1 84 ? -9.230 8.861 -4.607 1.00 94.06 84 ASP A N 1
ATOM 642 C CA . ASP A 1 84 ? -9.746 7.593 -5.120 1.00 94.06 84 ASP A CA 1
ATOM 643 C C . ASP A 1 84 ? -11.027 7.170 -4.371 1.00 94.06 84 ASP A C 1
ATOM 645 O O . ASP A 1 84 ? -11.117 7.314 -3.143 1.00 94.06 84 ASP A O 1
ATOM 649 N N . PRO A 1 85 ? -12.023 6.589 -5.069 1.00 96.00 85 PRO A N 1
ATOM 650 C CA . PRO A 1 85 ? -13.201 6.023 -4.428 1.00 96.00 85 PRO A CA 1
ATOM 651 C C . PRO A 1 85 ? -12.823 4.960 -3.395 1.00 96.00 85 PRO A C 1
ATOM 653 O O . PRO A 1 85 ? -11.967 4.112 -3.641 1.00 96.00 85 PRO A O 1
ATOM 656 N N . PHE A 1 86 ? -13.529 4.930 -2.263 1.00 96.12 86 PHE A N 1
ATOM 657 C CA . PHE A 1 86 ? -13.230 3.996 -1.173 1.00 96.12 86 PHE A CA 1
ATOM 658 C C . PHE A 1 86 ? -13.178 2.515 -1.612 1.00 96.12 86 PHE A C 1
ATOM 660 O O . PHE A 1 86 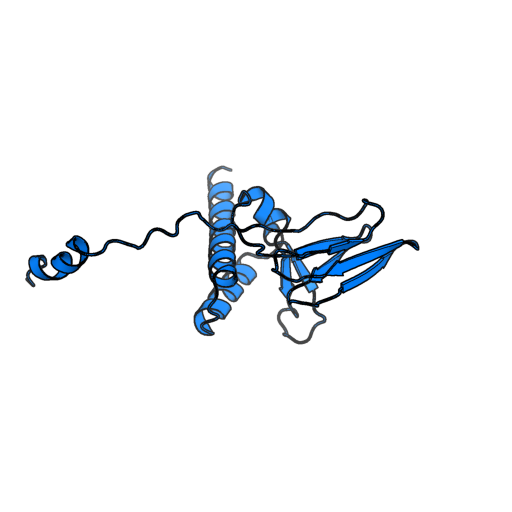? -12.321 1.763 -1.147 1.00 96.12 86 PHE A O 1
ATOM 667 N N . GLU A 1 87 ? -14.046 2.090 -2.539 1.00 96.50 87 GLU A N 1
ATOM 668 C CA . GLU A 1 87 ? -14.013 0.724 -3.089 1.00 96.50 87 GLU A CA 1
ATOM 669 C C . GLU A 1 87 ? -12.698 0.417 -3.826 1.00 96.50 87 GLU A C 1
ATOM 671 O O . GLU A 1 87 ? -12.170 -0.687 -3.696 1.00 96.50 87 GLU A O 1
ATOM 676 N N . ASP A 1 88 ? -12.104 1.380 -4.531 1.00 97.00 88 ASP A N 1
ATOM 677 C CA . ASP A 1 88 ? -10.787 1.195 -5.147 1.00 97.00 88 ASP A CA 1
ATOM 678 C C . ASP A 1 88 ? -9.693 1.173 -4.077 1.00 97.00 88 ASP A C 1
ATOM 680 O O . ASP A 1 88 ? -8.828 0.291 -4.081 1.00 97.00 88 ASP A O 1
ATOM 684 N N . VAL A 1 89 ? -9.779 2.083 -3.101 1.00 97.88 89 VAL A N 1
ATOM 685 C CA . VAL A 1 89 ? -8.827 2.175 -1.988 1.00 97.88 89 VAL A CA 1
ATOM 686 C C . VAL A 1 89 ? -8.721 0.851 -1.240 1.00 97.88 89 VAL A C 1
ATOM 688 O O . VAL A 1 89 ? -7.617 0.344 -1.056 1.00 97.88 89 VAL A O 1
ATOM 691 N N . ARG A 1 90 ? -9.836 0.235 -0.836 1.00 97.81 90 ARG A N 1
ATOM 692 C CA . ARG A 1 90 ? -9.793 -1.022 -0.068 1.00 97.81 90 ARG A CA 1
ATOM 693 C C . ARG A 1 90 ? -9.205 -2.198 -0.850 1.00 97.81 90 ARG A C 1
ATOM 695 O O . ARG A 1 90 ? -8.636 -3.108 -0.244 1.00 97.81 90 ARG A O 1
ATOM 702 N N . ASN A 1 91 ? -9.321 -2.184 -2.180 1.00 98.06 91 ASN A N 1
ATOM 703 C CA . ASN A 1 91 ? -8.740 -3.202 -3.054 1.00 98.06 91 ASN A CA 1
ATOM 704 C C . ASN A 1 91 ? -7.245 -2.967 -3.331 1.00 98.06 91 ASN A C 1
ATOM 706 O O . ASN A 1 91 ? -6.518 -3.941 -3.526 1.00 98.06 91 ASN A O 1
ATOM 710 N N . LYS A 1 92 ? -6.775 -1.713 -3.327 1.00 98.12 92 LYS A N 1
ATOM 711 C CA . LYS A 1 92 ? -5.401 -1.357 -3.719 1.00 98.12 92 LYS A CA 1
ATOM 712 C C . LYS A 1 92 ? -4.463 -1.044 -2.557 1.00 98.12 92 LYS A C 1
ATOM 714 O O . LYS A 1 92 ? -3.279 -1.372 -2.630 1.00 98.12 92 LYS A O 1
ATO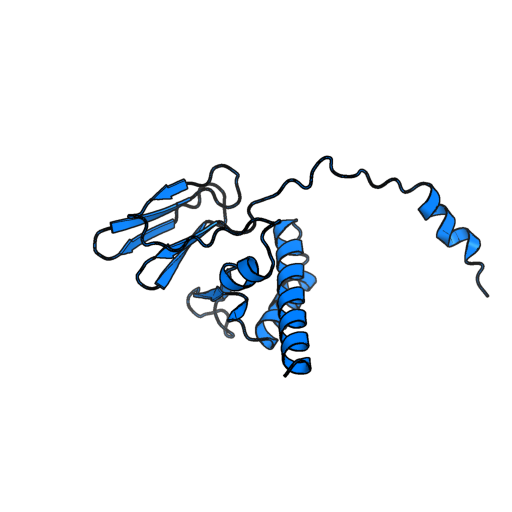M 719 N N . LEU A 1 93 ? -4.953 -0.391 -1.504 1.00 98.00 93 LEU A N 1
ATOM 720 C CA . LEU A 1 93 ? -4.125 0.093 -0.401 1.00 98.00 93 LEU A CA 1
ATOM 721 C C . LEU A 1 93 ? -3.456 -1.082 0.314 1.00 98.00 93 LEU A C 1
ATOM 723 O O . LEU A 1 93 ? -4.130 -1.991 0.795 1.00 98.00 93 LEU A O 1
ATOM 727 N N . LEU A 1 94 ? -2.130 -1.040 0.394 1.00 97.94 94 LEU A N 1
ATOM 728 C CA . LEU A 1 94 ? -1.287 -2.039 1.028 1.00 97.94 94 LEU A CA 1
ATOM 729 C C . LEU A 1 94 ? -0.840 -1.558 2.408 1.00 97.94 94 LEU A C 1
ATOM 731 O O . LEU A 1 94 ? -0.424 -0.414 2.599 1.00 97.94 94 LEU A O 1
ATOM 735 N N . TRP A 1 95 ? -0.851 -2.478 3.362 1.00 96.31 95 TRP A N 1
ATOM 736 C CA . TRP A 1 95 ? -0.261 -2.303 4.678 1.00 96.31 95 TRP A CA 1
ATOM 737 C C . TRP A 1 95 ? 0.925 -3.247 4.859 1.00 96.31 95 TRP A C 1
ATOM 739 O O . TRP A 1 95 ? 0.791 -4.461 4.695 1.00 96.31 95 TRP A O 1
ATOM 749 N N . GLY A 1 96 ? 2.086 -2.687 5.201 1.00 95.00 96 GLY A N 1
ATOM 750 C CA . GLY A 1 96 ? 3.283 -3.454 5.534 1.00 95.00 96 GLY A CA 1
ATOM 751 C C . GLY A 1 96 ? 3.214 -4.002 6.960 1.00 95.00 96 GLY A C 1
ATOM 752 O O . GLY A 1 96 ? 2.979 -3.255 7.905 1.00 95.00 96 GLY A O 1
ATOM 753 N N . SER A 1 97 ? 3.443 -5.302 7.134 1.00 92.94 97 SER A N 1
ATOM 754 C CA . SER A 1 97 ? 3.439 -5.972 8.434 1.00 92.94 97 SER A CA 1
ATOM 755 C C . SER A 1 97 ? 4.607 -6.949 8.560 1.00 92.94 97 SER A C 1
ATOM 757 O O . SER A 1 97 ? 4.903 -7.703 7.635 1.00 92.94 97 SER A O 1
ATOM 759 N N . TYR A 1 98 ? 5.232 -6.970 9.738 1.00 92.94 98 TYR A N 1
ATOM 760 C CA . TYR A 1 98 ? 6.250 -7.949 10.147 1.00 92.94 98 TYR A CA 1
ATOM 761 C C . TYR A 1 98 ? 5.643 -9.085 10.996 1.00 92.94 98 TYR A C 1
ATOM 763 O O . TYR A 1 98 ? 6.323 -9.704 11.819 1.00 92.94 98 TYR A O 1
ATOM 771 N N . GLY A 1 99 ? 4.335 -9.325 10.836 1.00 88.44 99 GLY A N 1
ATOM 772 C CA . GLY A 1 99 ? 3.571 -10.283 11.633 1.00 88.44 99 GLY A CA 1
ATOM 773 C C . GLY A 1 99 ? 3.359 -9.831 13.081 1.00 88.44 99 GLY A C 1
ATOM 774 O O . GLY A 1 99 ? 3.855 -8.793 13.518 1.00 88.44 99 GLY A O 1
ATOM 775 N N . LYS A 1 100 ? 2.621 -10.634 13.862 1.00 85.56 100 LYS A N 1
ATOM 776 C CA . LYS A 1 100 ? 2.337 -10.335 15.283 1.00 85.56 100 LYS A CA 1
ATOM 777 C C . LYS A 1 100 ? 3.606 -10.292 16.145 1.00 85.56 100 LYS A C 1
ATOM 779 O O . LYS A 1 100 ? 3.627 -9.621 17.169 1.00 85.56 100 LYS A O 1
ATOM 784 N N . SER A 1 101 ? 4.649 -11.022 15.742 1.00 87.88 101 SER A N 1
ATOM 785 C CA . SER A 1 101 ? 5.937 -11.073 16.442 1.00 87.88 101 SER A CA 1
ATOM 786 C C . SER A 1 101 ? 6.779 -9.808 16.230 1.00 87.88 101 SER A C 1
ATOM 788 O O . SER A 1 101 ? 7.694 -9.554 17.015 1.00 87.88 101 SER A O 1
ATOM 790 N N . GLY A 1 102 ? 6.512 -9.055 15.153 1.00 87.25 102 GLY A N 1
ATOM 791 C CA . GLY A 1 102 ? 7.361 -7.967 14.669 1.00 87.25 102 GLY A CA 1
ATOM 792 C C . GLY A 1 102 ? 8.722 -8.423 14.126 1.00 87.25 102 GLY A C 1
ATOM 793 O O . GLY A 1 102 ? 9.583 -7.584 13.879 1.00 87.25 102 GLY A O 1
ATOM 794 N N . LYS A 1 103 ? 8.948 -9.736 13.986 1.00 91.00 103 LYS A N 1
ATOM 795 C CA . LYS A 1 103 ? 10.236 -10.341 13.599 1.00 91.00 103 LYS A CA 1
ATOM 796 C C . LYS A 1 103 ? 10.168 -11.136 12.301 1.00 91.00 103 LYS A C 1
ATOM 798 O O . LYS A 1 103 ? 11.194 -11.660 11.867 1.00 91.00 103 LYS A O 1
ATOM 803 N N . ASP A 1 104 ? 8.982 -11.276 11.721 1.00 92.50 104 ASP A N 1
ATOM 804 C CA . ASP A 1 104 ? 8.829 -12.010 10.473 1.00 92.50 104 ASP A CA 1
ATOM 805 C C . ASP A 1 104 ? 9.391 -11.170 9.318 1.00 92.50 104 ASP A C 1
ATOM 807 O O . ASP A 1 104 ? 9.819 -10.036 9.506 1.00 92.50 104 ASP A O 1
ATOM 811 N N . THR A 1 105 ? 9.416 -11.706 8.103 1.00 93.88 105 THR A N 1
ATOM 812 C CA . THR A 1 105 ? 9.735 -10.889 6.928 1.00 93.88 105 THR A CA 1
ATOM 813 C C . THR A 1 105 ? 8.607 -9.899 6.641 1.00 93.88 105 THR A C 1
ATOM 815 O O . THR A 1 105 ? 7.439 -10.194 6.902 1.00 93.88 105 THR A O 1
ATOM 818 N N . LEU A 1 106 ? 8.952 -8.731 6.087 1.00 94.19 106 LEU A N 1
ATOM 819 C CA . LEU A 1 106 ? 7.963 -7.743 5.661 1.00 94.19 106 LEU A CA 1
ATOM 820 C C . LEU A 1 106 ? 7.013 -8.372 4.639 1.00 94.19 106 LEU A C 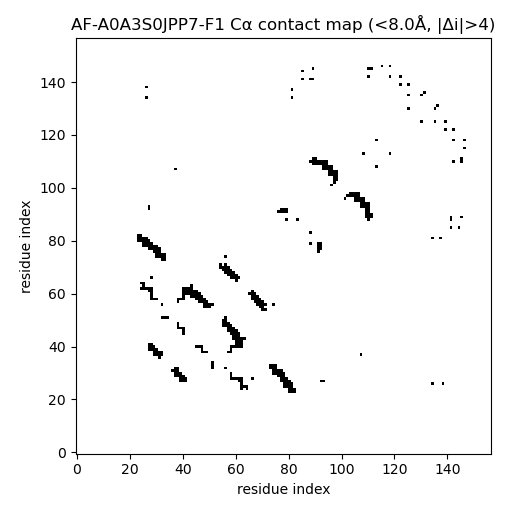1
ATOM 822 O O . LEU A 1 106 ? 7.446 -8.908 3.618 1.00 94.19 106 LEU A O 1
ATOM 826 N N . LYS A 1 107 ? 5.716 -8.280 4.912 1.00 94.38 107 LYS A N 1
ATOM 827 C CA . LYS A 1 107 ? 4.644 -8.684 4.003 1.00 94.38 107 LYS A CA 1
ATOM 828 C C . LYS A 1 107 ? 3.692 -7.522 3.809 1.00 94.38 107 LYS A C 1
ATOM 830 O O . LYS A 1 107 ? 3.439 -6.771 4.747 1.00 94.38 107 LYS A O 1
ATOM 835 N N . TYR A 1 108 ? 3.129 -7.418 2.614 1.00 96.94 108 TYR A N 1
ATOM 836 C CA . TYR A 1 108 ? 2.078 -6.456 2.318 1.00 96.94 108 TYR A CA 1
ATOM 837 C C . TYR A 1 108 ? 0.723 -7.156 2.274 1.00 96.94 108 TYR A C 1
ATOM 839 O O . TYR A 1 108 ? 0.590 -8.232 1.692 1.00 96.94 108 TYR A O 1
ATOM 847 N N . ILE A 1 109 ? -0.269 -6.541 2.911 1.00 96.94 109 ILE A N 1
ATOM 848 C CA . ILE A 1 109 ? -1.647 -7.030 2.993 1.00 96.94 109 ILE A CA 1
ATOM 849 C C . ILE A 1 109 ? -2.550 -5.916 2.469 1.00 96.94 109 ILE A C 1
ATOM 851 O O . ILE A 1 109 ? -2.389 -4.767 2.877 1.00 96.94 109 ILE A O 1
ATOM 855 N N . ARG A 1 110 ? -3.488 -6.228 1.572 1.00 98.12 110 ARG A N 1
ATOM 856 C CA . ARG A 1 110 ? -4.482 -5.242 1.123 1.00 98.12 110 ARG A CA 1
ATOM 857 C C . ARG A 1 110 ? -5.417 -4.879 2.269 1.00 98.12 110 ARG A C 1
ATOM 859 O O . ARG A 1 110 ? -5.760 -5.751 3.063 1.00 98.12 110 ARG A O 1
ATOM 866 N N . LEU A 1 111 ? -5.889 -3.635 2.321 1.00 98.31 111 LEU A N 1
ATOM 867 C CA . LEU A 1 111 ? -6.774 -3.162 3.391 1.00 98.31 111 LEU A CA 1
ATOM 868 C C . LEU A 1 111 ? -8.002 -4.068 3.572 1.00 98.31 111 LEU A C 1
ATOM 870 O O . LEU A 1 111 ? -8.313 -4.469 4.693 1.00 98.31 111 LEU A O 1
ATOM 874 N N . LYS A 1 112 ? -8.658 -4.462 2.474 1.00 97.75 112 LYS A N 1
ATOM 875 C CA . LYS A 1 112 ? -9.810 -5.372 2.537 1.00 97.75 112 LYS A CA 1
ATOM 876 C C . LYS A 1 112 ? -9.494 -6.762 3.103 1.00 97.75 112 LYS A C 1
ATOM 878 O O . LYS A 1 112 ? -10.400 -7.419 3.600 1.00 97.75 112 LYS A O 1
ATOM 883 N N . ASP A 1 113 ? -8.240 -7.200 3.003 1.00 97.50 113 ASP A N 1
ATOM 884 C CA . ASP A 1 113 ? -7.774 -8.529 3.412 1.00 97.50 113 ASP A CA 1
ATOM 885 C C . ASP A 1 113 ? -7.148 -8.498 4.822 1.00 97.50 113 ASP A C 1
ATOM 887 O O . ASP A 1 113 ? -6.737 -9.528 5.354 1.00 97.50 113 ASP A O 1
ATOM 891 N N . MET A 1 114 ? -7.057 -7.322 5.454 1.00 97.06 114 MET A N 1
ATOM 892 C CA . MET A 1 114 ? -6.646 -7.206 6.852 1.00 97.06 114 MET A CA 1
ATOM 893 C C . MET A 1 114 ? -7.782 -7.631 7.787 1.00 97.06 114 MET A C 1
ATOM 895 O O . MET A 1 114 ? -8.933 -7.235 7.605 1.00 97.06 114 MET A O 1
ATOM 899 N N . GLU A 1 115 ? -7.451 -8.364 8.847 1.00 95.94 115 GLU A N 1
ATOM 900 C CA . GLU A 1 115 ? -8.380 -8.669 9.943 1.00 95.94 115 GLU A CA 1
ATOM 901 C C . GLU A 1 115 ? -8.811 -7.400 10.698 1.00 95.94 115 GLU A C 1
ATOM 903 O O . GLU A 1 115 ? -8.012 -6.478 10.868 1.00 95.94 115 GLU A O 1
ATOM 908 N N . GLU A 1 116 ? -10.045 -7.358 11.215 1.00 96.62 116 GLU A N 1
ATOM 909 C CA . GLU A 1 116 ? -10.566 -6.177 11.934 1.00 96.62 116 GLU A CA 1
ATOM 910 C C . GLU A 1 116 ? -9.713 -5.807 13.156 1.00 96.62 116 GLU A C 1
ATOM 912 O O . GLU A 1 116 ? -9.409 -4.633 13.374 1.00 96.62 116 GLU A O 1
ATOM 917 N N . GLU A 1 117 ? -9.262 -6.813 13.915 1.00 95.81 117 GLU A N 1
ATOM 918 C CA . GLU A 1 117 ? -8.350 -6.633 15.052 1.00 95.81 117 GLU A CA 1
ATOM 919 C C . GLU A 1 117 ? -7.023 -5.999 14.603 1.00 95.81 117 GLU A C 1
ATOM 921 O O . GLU A 1 117 ? -6.482 -5.119 15.272 1.00 95.81 117 GLU A O 1
ATOM 926 N N . HIS A 1 118 ? -6.503 -6.407 13.441 1.00 94.94 118 HIS A N 1
ATOM 927 C CA . HIS A 1 118 ? -5.261 -5.860 12.904 1.00 94.94 118 HIS A CA 1
ATOM 928 C C . HIS A 1 118 ? -5.436 -4.391 12.507 1.00 94.94 118 HIS A C 1
ATOM 930 O O . HIS A 1 118 ? -4.595 -3.571 12.869 1.00 94.94 118 HIS A O 1
ATOM 936 N N . ILE A 1 119 ? -6.540 -4.043 11.838 1.00 96.75 119 ILE A N 1
ATOM 937 C CA . ILE A 1 119 ? -6.854 -2.653 11.477 1.00 96.75 119 ILE A CA 1
ATOM 938 C C . ILE A 1 119 ? -6.958 -1.778 12.737 1.00 96.75 119 ILE A C 1
ATOM 940 O O . ILE A 1 119 ? -6.337 -0.717 12.801 1.00 96.75 119 ILE A O 1
ATOM 944 N N . ALA A 1 120 ? -7.684 -2.234 13.764 1.00 96.19 120 ALA A N 1
ATOM 945 C CA . ALA A 1 120 ? -7.829 -1.498 15.020 1.00 96.19 120 ALA A CA 1
ATOM 946 C C . ALA A 1 120 ? -6.477 -1.263 15.721 1.00 96.19 120 ALA A C 1
ATOM 948 O O . ALA A 1 120 ? -6.190 -0.142 16.146 1.00 96.19 120 ALA A O 1
ATOM 949 N N . ASN A 1 121 ? -5.621 -2.288 15.778 1.00 94.69 121 ASN A N 1
ATOM 950 C CA . ASN A 1 121 ? -4.283 -2.183 16.365 1.00 94.69 121 ASN A CA 1
ATOM 951 C C . ASN A 1 121 ? -3.384 -1.203 15.598 1.00 94.69 121 ASN A C 1
ATOM 953 O O . ASN A 1 121 ? -2.622 -0.458 16.212 1.00 94.69 121 ASN A O 1
ATOM 957 N N . VAL A 1 122 ? -3.483 -1.172 14.266 1.00 93.38 122 VAL A N 1
ATOM 958 C CA . VAL A 1 122 ? -2.737 -0.220 13.435 1.00 93.38 122 VAL A CA 1
ATOM 959 C C . VAL A 1 122 ? -3.191 1.214 13.695 1.00 93.38 122 VAL A C 1
ATOM 961 O O . VAL A 1 122 ? -2.347 2.078 13.922 1.00 93.38 122 VAL A O 1
ATOM 964 N N . ILE A 1 123 ? -4.503 1.471 13.717 1.00 94.56 123 ILE A N 1
ATOM 965 C CA . ILE A 1 123 ? -5.048 2.802 14.027 1.00 94.56 123 ILE A CA 1
ATOM 966 C C . ILE A 1 123 ? -4.545 3.274 15.397 1.00 94.56 123 ILE A C 1
ATOM 968 O O . ILE A 1 123 ? -4.062 4.399 15.520 1.00 94.56 123 ILE A O 1
ATOM 972 N N . GLN A 1 124 ? -4.626 2.410 16.413 1.00 93.69 124 GLN A N 1
ATOM 973 C CA . GLN A 1 124 ? -4.152 2.719 17.761 1.00 93.69 124 GLN A CA 1
ATOM 974 C C . GLN A 1 124 ? -2.657 3.059 17.759 1.00 93.69 124 GLN A C 1
ATOM 976 O O . GLN A 1 124 ? -2.267 4.107 18.265 1.00 93.69 124 GLN A O 1
ATOM 981 N N . TYR A 1 125 ? -1.833 2.227 17.115 1.00 90.62 125 TYR A N 1
ATOM 982 C CA . TYR A 1 125 ? -0.394 2.451 17.005 1.00 90.62 125 TYR A CA 1
ATOM 983 C C . TYR A 1 125 ? -0.059 3.802 16.357 1.00 90.62 125 TYR A C 1
ATOM 985 O O . TYR A 1 125 ? 0.756 4.550 16.897 1.00 90.62 125 TYR A O 1
ATOM 993 N N . LEU A 1 126 ? -0.691 4.131 15.224 1.00 89.69 126 LEU A N 1
ATOM 994 C CA . LEU A 1 126 ? -0.442 5.384 14.503 1.00 89.69 126 LEU A CA 1
AT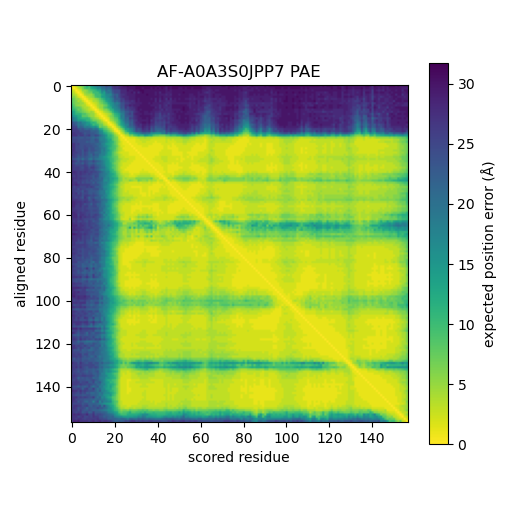OM 995 C C . LEU A 1 126 ? -0.831 6.618 15.334 1.00 89.69 126 LEU A C 1
ATOM 997 O O . LEU A 1 126 ? -0.111 7.618 15.306 1.00 89.69 126 LEU A O 1
ATOM 1001 N N . ASN A 1 127 ? -1.933 6.531 16.086 1.00 88.31 127 ASN A N 1
ATOM 1002 C CA . ASN A 1 127 ? -2.384 7.593 16.985 1.00 88.31 127 ASN A CA 1
ATOM 1003 C C . ASN A 1 127 ? -1.440 7.771 18.182 1.00 88.31 127 ASN A C 1
ATOM 1005 O O . ASN A 1 127 ? -1.060 8.898 18.491 1.00 88.31 127 ASN A O 1
ATOM 1009 N N . ASP A 1 128 ? -1.025 6.675 18.823 1.00 90.62 128 ASP A N 1
ATOM 1010 C CA . ASP A 1 128 ? -0.178 6.711 20.024 1.00 90.62 128 ASP A CA 1
ATOM 1011 C C . ASP A 1 128 ? 1.228 7.247 19.746 1.00 90.62 128 ASP A C 1
ATOM 1013 O O . ASP A 1 128 ? 1.839 7.883 20.603 1.00 90.62 128 ASP A O 1
ATOM 1017 N N . HIS A 1 129 ? 1.747 6.996 18.543 1.00 84.56 129 HIS A N 1
ATOM 1018 C CA . HIS A 1 129 ? 3.094 7.411 18.150 1.00 84.56 129 HIS A CA 1
ATOM 1019 C C . HIS A 1 129 ? 3.117 8.776 17.451 1.00 84.56 129 HIS A C 1
ATOM 1021 O O . HIS A 1 129 ? 4.166 9.162 16.935 1.00 84.56 129 HIS A O 1
ATOM 1027 N N . CYS A 1 130 ? 1.988 9.500 17.432 1.00 72.31 130 CYS A N 1
ATOM 1028 C CA . CYS A 1 130 ? 1.842 10.822 16.817 1.00 72.31 130 CYS A CA 1
ATOM 1029 C C . CYS A 1 130 ? 2.488 10.892 15.424 1.00 72.31 130 CYS A C 1
ATOM 1031 O O . CYS A 1 130 ? 3.244 11.817 15.125 1.00 72.31 130 CYS A O 1
ATOM 1033 N N . ILE A 1 131 ? 2.245 9.888 14.573 1.00 73.62 131 ILE A N 1
ATOM 1034 C CA . ILE A 1 131 ? 2.805 9.890 13.219 1.00 73.62 131 ILE A CA 1
ATOM 1035 C C . ILE A 1 131 ? 2.032 10.923 12.398 1.00 73.62 131 ILE A C 1
ATOM 1037 O O . ILE A 1 131 ? 0.944 10.670 11.880 1.00 73.62 131 ILE A O 1
ATOM 1041 N N . GLU A 1 132 ? 2.595 12.123 12.311 1.00 70.75 132 GLU A N 1
ATOM 1042 C CA . GLU A 1 132 ? 1.970 13.256 11.644 1.00 70.75 132 GLU A CA 1
ATOM 1043 C C . GLU A 1 132 ? 2.263 13.269 10.140 1.00 70.75 132 GLU A C 1
ATOM 1045 O O . GLU A 1 132 ? 3.378 13.027 9.683 1.00 70.75 132 GLU A O 1
ATOM 1050 N N . GLY A 1 133 ? 1.234 13.568 9.349 1.00 80.38 133 GLY A N 1
ATOM 1051 C CA . GLY A 1 133 ? 1.341 13.742 7.905 1.00 80.38 133 GLY A CA 1
ATOM 1052 C C . GLY A 1 133 ? -0.014 13.563 7.220 1.00 80.38 133 GLY A C 1
ATOM 1053 O O . GLY A 1 133 ? -0.845 12.794 7.713 1.00 80.38 133 GLY A O 1
ATOM 1054 N N . PRO A 1 134 ? -0.266 14.253 6.092 1.00 83.62 134 PRO A N 1
ATOM 1055 C CA . PRO A 1 134 ? -1.543 14.157 5.385 1.00 83.62 134 PRO A CA 1
ATOM 1056 C C . PRO A 1 134 ? -1.845 12.716 4.947 1.00 83.62 134 PRO A C 1
ATOM 1058 O O . PRO A 1 134 ? -2.951 12.232 5.160 1.00 83.62 134 PRO A O 1
ATOM 1061 N N . ALA A 1 135 ? -0.842 11.985 4.451 1.00 85.12 135 ALA A N 1
ATOM 1062 C CA . ALA A 1 135 ? -1.008 10.596 4.027 1.00 85.12 135 ALA A CA 1
ATOM 1063 C C . ALA A 1 135 ? -1.260 9.620 5.189 1.00 85.12 135 ALA A C 1
ATOM 1065 O O . ALA A 1 135 ? -1.957 8.626 5.005 1.00 85.12 135 ALA A O 1
ATOM 1066 N N . THR A 1 136 ? -0.712 9.872 6.382 1.00 87.50 136 THR A N 1
ATOM 1067 C CA . THR A 1 136 ? -0.971 9.029 7.561 1.00 87.50 136 THR A CA 1
ATOM 1068 C C . THR A 1 136 ? -2.386 9.243 8.080 1.00 87.50 136 THR A C 1
ATOM 1070 O O . THR A 1 136 ? -3.102 8.269 8.299 1.00 87.50 136 THR A O 1
ATOM 1073 N N . LYS A 1 137 ? -2.818 10.506 8.208 1.00 89.69 137 LYS A N 1
ATOM 1074 C CA . LYS A 1 137 ? -4.192 10.847 8.611 1.00 89.69 137 LYS A CA 1
ATOM 1075 C C . LYS A 1 137 ? -5.213 10.240 7.652 1.00 89.69 137 LYS A C 1
ATOM 1077 O O . LYS A 1 137 ? -6.115 9.538 8.091 1.00 89.69 137 LYS A O 1
ATOM 1082 N N . TRP A 1 138 ? -4.983 10.397 6.351 1.00 92.88 138 TRP A N 1
ATOM 1083 C CA . TRP A 1 138 ? -5.831 9.809 5.319 1.00 92.88 138 TRP A CA 1
ATOM 1084 C C . TRP A 1 138 ? -5.884 8.273 5.403 1.00 92.88 138 TRP A C 1
ATOM 1086 O O . TRP A 1 138 ? -6.954 7.678 5.323 1.00 92.88 138 TRP A O 1
ATOM 1096 N N . ARG A 1 139 ? -4.747 7.596 5.636 1.00 93.62 139 ARG A N 1
ATOM 1097 C CA . ARG A 1 139 ? -4.732 6.131 5.822 1.00 93.62 139 ARG A CA 1
ATOM 1098 C C . ARG A 1 139 ? -5.568 5.693 7.024 1.00 93.62 139 ARG A C 1
ATOM 1100 O O . ARG A 1 139 ? -6.278 4.696 6.920 1.00 93.62 139 ARG A O 1
ATOM 1107 N N . ILE A 1 140 ? -5.498 6.424 8.140 1.00 94.50 140 ILE A N 1
ATOM 1108 C CA . ILE A 1 140 ? -6.323 6.154 9.326 1.00 94.50 140 ILE A CA 1
ATOM 1109 C C . ILE A 1 140 ? -7.810 6.296 8.980 1.00 94.50 140 ILE A C 1
ATOM 1111 O O . ILE A 1 140 ? -8.593 5.412 9.326 1.00 94.50 140 ILE A O 1
ATOM 1115 N N . GLU A 1 141 ? -8.195 7.355 8.264 1.00 95.44 141 GLU A N 1
ATOM 1116 C CA . GLU A 1 141 ? -9.579 7.575 7.820 1.00 95.44 141 GLU A CA 1
ATOM 1117 C C . GLU A 1 141 ? -10.083 6.413 6.950 1.00 95.44 141 GLU A C 1
ATOM 1119 O O . GLU A 1 141 ? -11.166 5.885 7.192 1.00 95.44 141 GLU A O 1
ATOM 1124 N N . MET A 1 142 ? -9.277 5.932 6.000 1.00 97.50 142 MET A N 1
ATOM 1125 C CA . MET A 1 142 ? -9.650 4.793 5.149 1.00 97.50 142 MET A CA 1
ATOM 1126 C C . MET A 1 142 ? -9.741 3.471 5.914 1.00 97.50 142 MET A C 1
ATOM 1128 O O . MET A 1 142 ? -10.600 2.639 5.627 1.00 97.50 142 MET A O 1
ATOM 1132 N N . MET A 1 143 ? -8.890 3.270 6.919 1.00 97.50 143 MET A N 1
ATOM 1133 C CA . MET A 1 143 ? -8.978 2.112 7.810 1.00 97.50 143 MET A CA 1
ATOM 1134 C C . MET A 1 143 ? -10.255 2.132 8.659 1.00 97.50 143 MET A C 1
ATOM 1136 O O . MET A 1 143 ? -10.911 1.103 8.821 1.00 97.50 143 MET A O 1
ATOM 1140 N N . GLN A 1 144 ? -10.637 3.300 9.179 1.00 97.50 144 GLN A N 1
ATOM 1141 C CA . GLN A 1 144 ? -11.906 3.483 9.887 1.00 97.50 144 GLN A CA 1
ATOM 1142 C C . GLN A 1 144 ? -13.103 3.253 8.956 1.00 97.50 144 GLN A C 1
ATOM 1144 O O . GLN A 1 144 ? -14.088 2.628 9.358 1.00 97.50 144 GLN A O 1
ATOM 1149 N N . GLU A 1 145 ? -12.999 3.711 7.710 1.00 96.94 145 GLU A N 1
ATOM 1150 C CA . GLU A 1 145 ? -14.015 3.516 6.683 1.00 96.94 145 GLU A CA 1
ATOM 1151 C C . GLU A 1 145 ? -14.194 2.034 6.317 1.00 96.94 145 GLU A C 1
ATOM 1153 O O . GLU A 1 145 ? -15.329 1.569 6.239 1.00 96.94 145 GLU A O 1
ATOM 1158 N N . GLU A 1 146 ? -13.119 1.243 6.221 1.00 97.88 146 GLU A N 1
ATOM 1159 C CA . GLU A 1 146 ? -13.211 -0.217 6.037 1.00 97.88 146 GLU A CA 1
ATOM 1160 C C . GLU A 1 146 ? -13.924 -0.910 7.201 1.00 97.88 146 GLU A C 1
ATOM 1162 O O . GLU A 1 146 ? -14.800 -1.750 6.977 1.00 97.88 146 GLU A O 1
ATOM 1167 N N . LEU A 1 147 ? -13.636 -0.524 8.447 1.00 97.12 147 LEU A N 1
ATOM 1168 C CA . LEU A 1 147 ? -14.365 -1.051 9.606 1.00 97.12 147 LEU A CA 1
ATOM 1169 C C . LEU A 1 147 ? -15.857 -0.673 9.565 1.00 97.12 147 LEU A C 1
ATOM 1171 O O . LEU A 1 147 ? -16.715 -1.477 9.937 1.00 97.12 147 LEU A O 1
ATOM 1175 N N . ARG A 1 148 ? -16.193 0.541 9.109 1.00 96.19 148 ARG A N 1
ATOM 1176 C CA . ARG A 1 148 ? -17.584 0.991 8.941 1.00 96.19 148 ARG A CA 1
ATOM 1177 C C . ARG A 1 148 ? -18.290 0.217 7.829 1.00 96.19 148 ARG A C 1
ATOM 1179 O O . ARG A 1 148 ? -19.419 -0.230 8.026 1.00 96.19 148 ARG A O 1
ATOM 1186 N N . TYR A 1 149 ? -17.621 0.030 6.697 1.00 94.81 149 TYR A N 1
ATOM 1187 C CA . TYR A 1 149 ? -18.116 -0.717 5.547 1.00 94.81 149 TYR A CA 1
ATOM 1188 C C . TYR A 1 149 ? -18.483 -2.157 5.917 1.00 94.81 149 TYR A C 1
ATOM 1190 O O . TYR A 1 149 ? -19.591 -2.604 5.615 1.00 94.81 149 TYR A O 1
ATOM 1198 N N . ARG A 1 150 ? -17.599 -2.862 6.638 1.00 94.38 150 ARG A N 1
ATOM 1199 C CA . ARG A 1 150 ? -17.851 -4.236 7.110 1.00 94.38 150 ARG A CA 1
ATOM 1200 C C . ARG A 1 150 ? -19.081 -4.315 8.009 1.00 94.38 150 ARG A C 1
ATOM 1202 O O . ARG A 1 150 ? -19.950 -5.151 7.779 1.00 94.38 150 ARG A O 1
ATOM 1209 N N . LYS A 1 151 ? -19.215 -3.391 8.966 1.00 92.44 151 LYS A N 1
ATOM 1210 C CA . LYS A 1 151 ? -20.396 -3.313 9.843 1.00 92.44 151 LYS A CA 1
ATOM 1211 C C . LYS A 1 151 ? -21.688 -3.069 9.068 1.00 92.44 151 LYS A C 1
ATOM 1213 O O . LYS A 1 151 ? -22.698 -3.690 9.374 1.00 92.44 151 LYS A O 1
ATOM 1218 N N . LEU A 1 152 ? -21.668 -2.178 8.076 1.00 89.50 152 LEU A N 1
ATOM 1219 C CA . LEU A 1 152 ? -22.845 -1.896 7.251 1.00 89.50 152 LEU A CA 1
ATOM 1220 C C . LEU A 1 152 ? -23.250 -3.098 6.393 1.00 89.50 152 LEU A C 1
ATOM 1222 O O . LEU A 1 152 ? -24.442 -3.373 6.291 1.00 89.50 152 LEU A O 1
ATOM 1226 N N . LYS A 1 153 ? -22.285 -3.837 5.829 1.00 84.81 153 LYS A N 1
ATOM 1227 C CA . LYS A 1 153 ? -22.572 -5.083 5.104 1.00 84.81 153 LYS A CA 1
ATOM 1228 C C .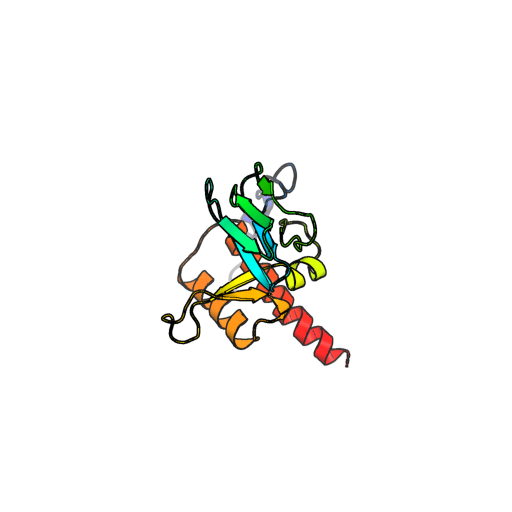 LYS A 1 153 ? -23.224 -6.138 5.994 1.00 84.81 153 LYS A C 1
ATOM 1230 O O . LYS A 1 153 ? -24.226 -6.703 5.588 1.00 84.81 153 LYS A O 1
ATOM 1235 N N . LEU A 1 154 ? -22.726 -6.322 7.216 1.00 76.88 154 LEU A N 1
ATOM 1236 C CA . LEU A 1 154 ? -23.292 -7.280 8.175 1.00 76.88 154 LEU A CA 1
ATOM 1237 C C . LEU A 1 154 ? -24.729 -6.951 8.615 1.00 76.88 154 LEU A C 1
ATOM 1239 O O . LEU A 1 154 ? -25.446 -7.844 9.039 1.00 76.88 154 LEU A O 1
ATOM 1243 N N . ILE A 1 155 ? -25.139 -5.679 8.571 1.00 72.19 155 ILE A N 1
ATOM 1244 C CA . ILE A 1 155 ? -26.508 -5.248 8.923 1.00 72.19 155 ILE A CA 1
ATOM 1245 C C . ILE A 1 155 ? -27.461 -5.369 7.720 1.00 72.19 155 ILE A C 1
ATOM 1247 O O . ILE A 1 155 ? -28.676 -5.433 7.899 1.00 72.19 155 ILE A O 1
ATOM 1251 N N . GLY A 1 156 ? -26.923 -5.341 6.498 1.00 60.28 156 GLY A N 1
ATOM 1252 C CA . GLY A 1 156 ? -27.686 -5.462 5.255 1.00 60.28 156 GLY A CA 1
ATOM 1253 C C . GLY A 1 156 ? -27.898 -6.900 4.768 1.00 60.28 156 GLY A C 1
ATOM 1254 O O . GLY A 1 156 ? -28.629 -7.082 3.794 1.00 60.28 156 GLY A O 1
ATOM 1255 N N . GLU A 1 157 ? -27.264 -7.879 5.417 1.00 51.56 157 GLU A N 1
ATOM 1256 C CA . GLU A 1 157 ? -27.444 -9.331 5.234 1.00 51.56 157 GLU A CA 1
ATOM 1257 C C . GLU A 1 157 ? -28.408 -9.901 6.285 1.00 51.56 157 GLU A C 1
ATOM 1259 O O . GLU A 1 157 ? -29.258 -10.739 5.898 1.00 51.56 157 GLU A O 1
#

Radius of gyration: 19.7 Å; Cα contacts (8 Å, |Δi|>4): 224; chains: 1; bounding box: 42×50×55 Å